Protein AF-A0A317N4I7-F1 (afdb_monomer_lite)

pLDDT: mean 89.45, std 9.7, range [55.5, 98.19]

Structure (mmCIF, N/CA/C/O backbone):
data_AF-A0A317N4I7-F1
#
_entry.id   AF-A0A317N4I7-F1
#
loop_
_atom_site.group_PDB
_atom_site.id
_atom_site.type_symbol
_atom_site.label_atom_id
_atom_site.label_alt_id
_atom_site.label_comp_id
_atom_site.label_asym_id
_atom_site.label_entity_id
_atom_site.label_seq_id
_atom_site.pdbx_PDB_ins_code
_atom_site.Cartn_x
_atom_site.Cartn_y
_atom_site.Cartn_z
_atom_site.occupancy
_atom_site.B_iso_or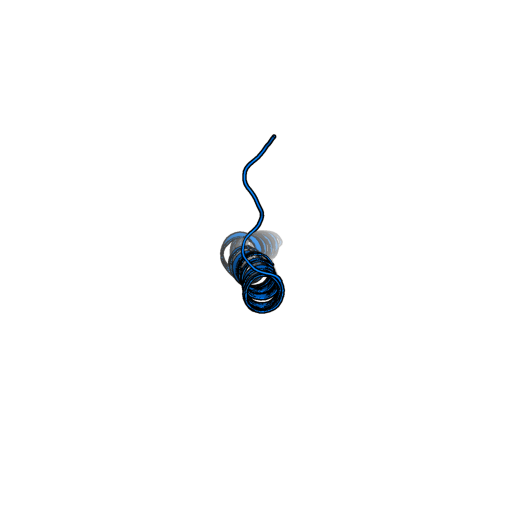_equiv
_atom_site.auth_seq_id
_atom_site.auth_comp_id
_atom_site.auth_asym_id
_atom_site.auth_atom_id
_atom_site.pdbx_PDB_model_num
ATOM 1 N N . MET A 1 1 ? -32.379 -1.080 18.623 1.00 55.50 1 MET A N 1
ATOM 2 C CA . MET A 1 1 ? -30.911 -0.920 18.733 1.00 55.50 1 MET A CA 1
ATOM 3 C C . MET A 1 1 ? -30.642 0.433 19.366 1.00 55.50 1 MET A C 1
ATOM 5 O O . MET A 1 1 ? -31.096 1.429 18.813 1.00 55.50 1 M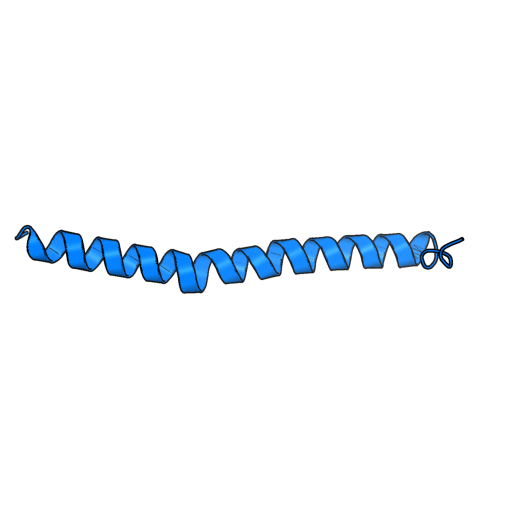ET A O 1
ATOM 9 N N . ALA A 1 2 ? -30.011 0.475 20.540 1.00 73.06 2 ALA A N 1
ATOM 10 C CA . ALA A 1 2 ? -29.702 1.737 21.209 1.00 73.06 2 ALA A CA 1
ATOM 11 C C . ALA A 1 2 ? -28.752 2.590 20.335 1.00 73.06 2 ALA A C 1
ATOM 13 O O . ALA A 1 2 ? -27.923 2.021 19.624 1.00 73.06 2 ALA A O 1
ATOM 14 N N . PRO A 1 3 ? -28.854 3.929 20.346 1.00 72.12 3 PRO A N 1
ATOM 15 C CA . PRO A 1 3 ? -28.044 4.817 19.499 1.00 72.12 3 PRO A CA 1
ATOM 16 C C . PRO A 1 3 ? -26.521 4.614 19.640 1.00 72.12 3 PRO A C 1
ATOM 18 O O . PRO A 1 3 ? -25.793 4.757 18.660 1.00 72.12 3 PRO A O 1
ATOM 21 N N . GLU A 1 4 ? -26.052 4.185 20.813 1.00 77.44 4 GLU A N 1
ATOM 22 C CA . GLU A 1 4 ? -24.652 3.827 21.094 1.00 77.44 4 GLU A CA 1
ATOM 23 C C . GLU A 1 4 ? -24.122 2.647 20.255 1.00 77.44 4 GLU A C 1
ATOM 25 O O . GLU A 1 4 ? -22.978 2.651 19.800 1.00 77.44 4 GLU A O 1
ATOM 30 N N . GLU A 1 5 ? -24.959 1.640 19.993 1.00 80.50 5 GLU A N 1
ATOM 31 C CA . GLU A 1 5 ? -24.580 0.453 19.212 1.00 80.50 5 GLU A CA 1
ATOM 32 C C . GLU A 1 5 ? -24.330 0.794 17.735 1.00 80.50 5 GLU A C 1
ATOM 34 O O . GLU A 1 5 ? -23.473 0.185 17.091 1.00 80.50 5 GLU A O 1
ATOM 39 N N . ARG A 1 6 ? -25.046 1.789 17.189 1.00 82.44 6 ARG A N 1
ATOM 40 C CA . ARG A 1 6 ? -24.867 2.236 15.797 1.00 82.44 6 ARG A CA 1
ATOM 41 C C . ARG A 1 6 ? -23.517 2.921 15.588 1.00 82.44 6 ARG A C 1
ATOM 43 O O . ARG A 1 6 ? -22.774 2.510 14.700 1.00 82.44 6 ARG A O 1
ATOM 50 N N . LYS A 1 7 ? -23.157 3.872 16.458 1.00 82.44 7 LYS A N 1
ATOM 51 C CA . LYS A 1 7 ? -21.869 4.589 16.387 1.00 82.44 7 LYS A CA 1
ATOM 52 C C . LYS A 1 7 ? -20.670 3.638 16.443 1.00 82.44 7 LYS A C 1
ATOM 54 O O . LYS A 1 7 ? -19.729 3.770 15.665 1.00 82.44 7 LYS A O 1
ATOM 59 N N . LYS A 1 8 ? -20.717 2.632 17.325 1.00 87.69 8 LYS A N 1
ATOM 60 C CA . LYS A 1 8 ? -19.651 1.620 17.445 1.00 87.69 8 LYS A CA 1
ATOM 61 C C . LYS A 1 8 ? -19.493 0.777 16.176 1.00 87.69 8 LYS A C 1
ATOM 63 O O . LYS A 1 8 ? -18.374 0.396 15.838 1.00 87.69 8 LYS A O 1
ATOM 68 N N . LYS A 1 9 ? -20.589 0.471 15.475 1.00 89.75 9 LYS A N 1
ATOM 69 C CA . LYS A 1 9 ? -20.551 -0.277 14.207 1.00 89.75 9 LYS A CA 1
ATOM 70 C C . LYS A 1 9 ? -19.992 0.561 13.064 1.00 89.75 9 LYS A C 1
ATOM 72 O O . LYS A 1 9 ? -19.140 0.067 12.333 1.00 89.75 9 LYS A O 1
ATOM 77 N N . GLU A 1 10 ? -20.418 1.814 12.947 1.00 90.69 10 GLU A N 1
ATOM 78 C CA . GLU A 1 10 ? -19.911 2.745 11.930 1.00 90.69 10 GLU A CA 1
ATOM 79 C C . GLU A 1 10 ? -18.407 2.977 12.087 1.00 90.69 10 GLU A C 1
ATOM 81 O O . GLU A 1 10 ? -17.669 2.890 11.110 1.00 90.69 10 GLU A O 1
ATOM 86 N N . PHE A 1 11 ? -17.925 3.156 13.321 1.00 92.81 11 PHE A N 1
ATOM 87 C CA . PHE A 1 11 ? -16.494 3.313 13.583 1.00 92.81 11 PHE A CA 1
ATOM 88 C C . PHE A 1 11 ? -15.678 2.059 13.226 1.00 92.81 11 PHE A C 1
ATOM 90 O O . PHE A 1 11 ? -14.615 2.163 12.618 1.00 92.81 11 PHE A O 1
ATOM 97 N N . LYS A 1 12 ? -16.184 0.858 13.540 1.00 92.69 12 LYS A N 1
ATOM 98 C CA . LYS A 1 12 ? -15.538 -0.403 13.130 1.00 92.69 12 LYS A CA 1
ATOM 99 C C . LYS A 1 12 ? -15.498 -0.559 11.612 1.00 92.69 12 LYS A C 1
ATOM 101 O O . LYS A 1 12 ? -14.484 -1.003 11.083 1.00 92.69 12 LYS A O 1
ATOM 106 N N . LEU A 1 13 ? -16.577 -0.191 10.920 1.00 94.44 13 LEU A N 1
ATOM 107 C CA . LEU A 1 13 ? -16.630 -0.224 9.460 1.00 94.44 13 LEU A CA 1
ATOM 108 C C . LEU A 1 13 ? -15.651 0.784 8.849 1.00 94.44 13 LEU A C 1
ATOM 110 O O . LEU A 1 13 ? -14.934 0.447 7.913 1.00 94.44 13 LEU A O 1
ATOM 114 N N . PHE A 1 14 ? -15.570 1.988 9.417 1.00 94.31 14 PHE A N 1
ATOM 115 C CA . PHE A 1 14 ? -14.598 2.996 9.011 1.00 94.31 14 PHE A CA 1
ATOM 116 C C . PHE A 1 14 ? -13.161 2.486 9.164 1.00 94.31 14 PHE A C 1
ATOM 118 O O . PHE A 1 14 ? -12.392 2.543 8.209 1.00 94.31 14 PHE A O 1
ATOM 125 N N . LEU A 1 15 ? -12.817 1.916 10.324 1.00 94.25 15 LEU A N 1
ATOM 126 C CA . LEU A 1 15 ? -11.500 1.317 10.556 1.00 94.25 15 LEU A CA 1
ATOM 127 C C . LEU A 1 15 ? -11.207 0.162 9.596 1.00 94.25 15 LEU A C 1
ATOM 129 O O . LEU A 1 15 ? -10.101 0.074 9.071 1.00 94.25 15 LEU A O 1
ATOM 133 N N . PHE A 1 16 ? -12.189 -0.699 9.335 1.00 95.19 16 PHE A N 1
ATOM 134 C CA . PHE A 1 16 ? -12.049 -1.790 8.375 1.00 95.19 16 PHE A CA 1
ATOM 135 C C . PHE A 1 16 ? -11.735 -1.264 6.971 1.00 95.19 16 PHE A C 1
ATOM 137 O O . PHE A 1 16 ? -10.795 -1.724 6.330 1.00 95.19 16 PHE A O 1
ATOM 144 N N . ILE A 1 17 ? -12.477 -0.262 6.503 1.00 95.38 17 ILE A N 1
ATOM 145 C CA . ILE A 1 17 ? -12.237 0.351 5.195 1.00 95.38 17 ILE A CA 1
ATOM 146 C C . ILE A 1 17 ? -10.854 1.020 5.166 1.00 95.38 17 ILE A C 1
ATOM 148 O O . ILE A 1 17 ? -10.070 0.774 4.252 1.00 95.38 17 ILE A O 1
ATOM 152 N N . ALA A 1 18 ? -10.525 1.823 6.177 1.00 94.19 18 ALA A N 1
ATOM 153 C CA . ALA A 1 18 ? -9.272 2.571 6.245 1.00 94.19 18 ALA A CA 1
ATOM 154 C C . ALA A 1 18 ? -8.027 1.670 6.310 1.00 94.19 18 ALA A C 1
ATOM 156 O O . ALA A 1 18 ? -7.028 1.972 5.665 1.00 94.19 18 ALA A O 1
ATOM 157 N N . ILE A 1 19 ? -8.080 0.573 7.071 1.00 93.62 19 ILE A N 1
ATOM 158 C CA . ILE A 1 19 ? -6.915 -0.288 7.340 1.00 93.62 19 ILE A CA 1
ATOM 159 C C . ILE A 1 19 ? -6.846 -1.485 6.385 1.00 93.62 19 ILE A C 1
ATOM 161 O O . ILE A 1 19 ? -5.761 -2.003 6.143 1.00 93.62 19 ILE A O 1
ATOM 165 N N . LEU A 1 20 ? -7.970 -1.938 5.825 1.00 94.88 20 LEU A N 1
ATOM 166 C CA . LEU A 1 20 ? -7.982 -3.095 4.928 1.00 94.88 20 LEU A CA 1
ATOM 167 C C . LEU A 1 20 ? -8.262 -2.703 3.478 1.00 94.88 20 LEU A C 1
ATOM 169 O O . LEU A 1 20 ? -7.463 -3.010 2.596 1.00 94.88 20 LEU A O 1
ATOM 173 N N . LEU A 1 21 ? -9.376 -2.013 3.225 1.00 96.31 21 LEU A N 1
ATOM 174 C CA . LEU A 1 21 ? -9.819 -1.725 1.859 1.00 96.31 21 LEU A CA 1
ATOM 175 C C . LEU A 1 21 ? -8.830 -0.806 1.131 1.00 96.31 21 LEU A C 1
ATOM 177 O O . LEU A 1 21 ? -8.382 -1.132 0.033 1.00 96.31 21 LEU A O 1
ATOM 181 N N . PHE A 1 22 ? -8.464 0.318 1.751 1.00 96.44 22 PHE A N 1
ATOM 182 C CA . PHE A 1 22 ? -7.545 1.279 1.142 1.00 96.44 22 PHE A CA 1
ATOM 183 C C . PHE A 1 22 ? -6.141 0.701 0.905 1.00 96.44 22 PHE A C 1
ATOM 185 O O . PHE A 1 22 ? -5.621 0.897 -0.193 1.00 96.44 22 PHE A O 1
ATOM 192 N N . PRO A 1 23 ? -5.525 -0.051 1.839 1.00 95.69 23 PRO A N 1
ATOM 193 C CA . PRO A 1 23 ? -4.217 -0.654 1.587 1.00 95.69 23 PRO A CA 1
ATOM 194 C C . PRO A 1 23 ? -4.229 -1.711 0.485 1.00 95.69 23 PRO A C 1
ATOM 196 O O . PRO A 1 23 ? -3.338 -1.706 -0.363 1.00 95.69 23 PRO A O 1
ATOM 199 N N . ILE A 1 24 ? -5.252 -2.571 0.430 1.00 97.88 24 ILE A N 1
ATOM 200 C CA . ILE A 1 24 ? -5.393 -3.539 -0.670 1.00 97.88 24 ILE A CA 1
ATOM 201 C C . ILE A 1 24 ? -5.534 -2.803 -2.006 1.00 97.88 24 ILE A C 1
ATOM 203 O O . ILE A 1 24 ? -4.869 -3.157 -2.981 1.00 97.88 24 ILE A O 1
ATOM 207 N N . LEU A 1 25 ? -6.354 -1.751 -2.045 1.00 97.50 25 LEU A N 1
ATOM 208 C CA . LEU A 1 25 ? -6.531 -0.932 -3.240 1.00 97.50 25 LEU A CA 1
ATOM 209 C C . LEU A 1 25 ? -5.221 -0.251 -3.661 1.00 97.50 25 LEU A C 1
ATOM 211 O O . LEU A 1 25 ? -4.891 -0.248 -4.845 1.00 97.50 25 LEU A O 1
ATOM 215 N N . ALA A 1 26 ? -4.448 0.274 -2.708 1.00 97.12 26 ALA A N 1
ATOM 216 C CA . ALA A 1 26 ? -3.148 0.881 -2.976 1.00 97.12 26 ALA A CA 1
ATOM 217 C C . ALA A 1 26 ? -2.170 -0.130 -3.592 1.00 97.12 26 ALA A C 1
ATOM 219 O O . ALA A 1 26 ? -1.527 0.185 -4.590 1.00 97.12 26 ALA A O 1
ATOM 220 N N . ILE A 1 27 ? -2.103 -1.355 -3.060 1.00 98.00 27 ILE A N 1
ATOM 221 C CA . ILE A 1 27 ? -1.261 -2.424 -3.619 1.00 98.00 27 ILE A CA 1
ATOM 222 C C . ILE A 1 27 ? -1.704 -2.773 -5.042 1.00 98.00 27 ILE A C 1
ATOM 224 O O . ILE A 1 27 ? -0.861 -2.878 -5.930 1.00 98.00 27 ILE A O 1
ATOM 228 N N . ALA A 1 28 ? -3.009 -2.918 -5.281 1.00 98.12 28 ALA A N 1
ATOM 229 C CA . ALA A 1 28 ? -3.532 -3.237 -6.606 1.00 98.12 28 ALA A CA 1
ATOM 230 C C . ALA A 1 28 ? -3.202 -2.142 -7.634 1.00 98.12 28 ALA A C 1
ATOM 232 O O . ALA A 1 28 ? -2.739 -2.448 -8.732 1.00 98.12 28 ALA A O 1
ATOM 233 N N . VAL A 1 29 ? -3.392 -0.870 -7.272 1.00 98.19 29 VAL A N 1
ATOM 234 C CA . VAL A 1 29 ? -3.142 0.269 -8.168 1.00 98.19 29 VAL A CA 1
ATOM 235 C C . VAL A 1 29 ? -1.649 0.482 -8.392 1.00 98.19 29 VAL A C 1
ATOM 237 O O . VAL A 1 29 ? -1.211 0.515 -9.537 1.00 98.19 29 VAL A O 1
ATOM 240 N N . VAL A 1 30 ? -0.852 0.604 -7.328 1.00 98.06 30 VAL A N 1
ATOM 241 C CA . VAL A 1 30 ? 0.592 0.873 -7.436 1.00 98.06 30 VAL A CA 1
ATOM 242 C C . VAL A 1 30 ? 1.321 -0.327 -8.033 1.00 98.06 30 VAL A C 1
ATOM 244 O O . VAL A 1 30 ? 2.151 -0.156 -8.924 1.00 98.06 30 VAL A O 1
ATOM 247 N N . GLY A 1 31 ? 0.986 -1.541 -7.591 1.00 98.12 31 GLY A N 1
ATOM 248 C CA . GLY A 1 31 ? 1.549 -2.777 -8.127 1.00 98.12 31 GLY A CA 1
ATOM 249 C C . GLY A 1 31 ? 1.151 -3.003 -9.582 1.00 98.12 31 GLY A C 1
ATOM 250 O O . GLY A 1 31 ? 2.016 -3.260 -10.413 1.00 98.12 31 GLY A O 1
ATOM 251 N N . GLY A 1 32 ? -0.131 -2.835 -9.921 1.00 97.94 32 GLY A N 1
ATOM 252 C CA . GLY A 1 32 ? -0.618 -2.957 -11.297 1.00 97.94 32 GLY A CA 1
ATOM 253 C C . GLY A 1 32 ? -0.016 -1.907 -12.232 1.00 97.94 32 GLY A C 1
ATOM 254 O O . GLY A 1 32 ? 0.402 -2.234 -13.344 1.00 97.94 32 GLY A O 1
ATOM 255 N N . PHE A 1 33 ? 0.097 -0.659 -11.775 1.00 97.06 33 PHE A N 1
ATOM 256 C CA . PHE A 1 33 ? 0.739 0.408 -12.538 1.00 97.06 33 PHE A CA 1
ATOM 257 C C . PHE A 1 33 ? 2.237 0.150 -12.729 1.00 97.06 33 PHE A C 1
ATOM 259 O O . PHE A 1 33 ? 2.713 0.161 -13.862 1.00 97.06 33 PHE A O 1
ATOM 266 N N . GLY A 1 34 ? 2.974 -0.157 -11.658 1.00 96.19 34 GLY A N 1
ATOM 267 C CA . GLY A 1 34 ? 4.401 -0.479 -11.737 1.00 96.19 34 GLY A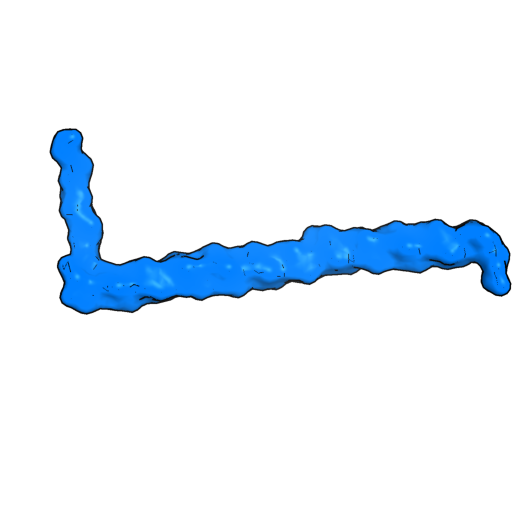 CA 1
ATOM 268 C C . GLY A 1 34 ? 4.678 -1.695 -12.623 1.00 96.19 34 GLY A C 1
ATOM 269 O O . GLY A 1 34 ? 5.600 -1.668 -13.434 1.00 96.19 34 GLY A O 1
ATOM 270 N N . PHE A 1 35 ? 3.834 -2.725 -12.545 1.00 96.50 35 PHE A N 1
ATOM 271 C CA . PHE A 1 35 ? 3.910 -3.891 -13.421 1.00 96.50 35 PHE A CA 1
ATOM 272 C C . PHE A 1 35 ? 3.630 -3.537 -14.887 1.00 96.50 35 PHE A C 1
ATOM 274 O O . PHE A 1 3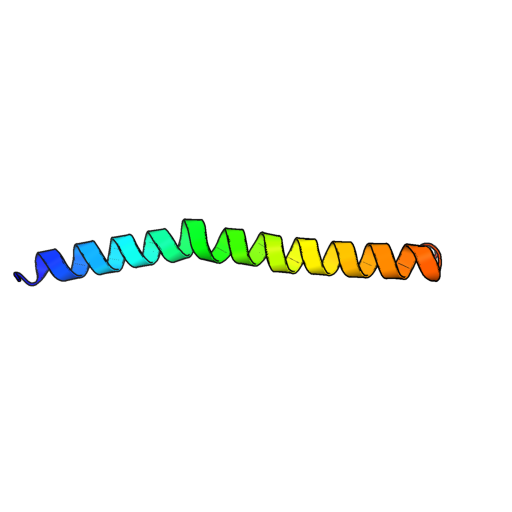5 ? 4.352 -3.985 -15.774 1.00 96.50 35 PHE A O 1
ATOM 281 N N . SER A 1 36 ? 2.640 -2.680 -15.153 1.00 96.25 36 SER A N 1
ATOM 282 C CA . SER A 1 36 ? 2.348 -2.193 -16.510 1.00 96.25 36 SER A CA 1
ATOM 283 C C . SER A 1 36 ? 3.523 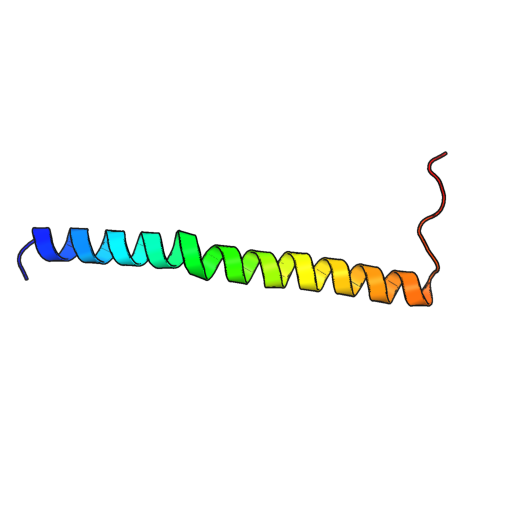-1.406 -17.091 1.00 96.25 36 SER A C 1
ATOM 285 O O . SER A 1 36 ? 3.909 -1.622 -18.239 1.00 96.25 36 SER A O 1
ATOM 287 N N . VAL A 1 37 ? 4.133 -0.532 -16.285 1.00 94.69 37 VAL A N 1
ATOM 288 C CA . VAL A 1 37 ? 5.346 0.208 -16.657 1.00 94.69 37 VAL A CA 1
ATOM 289 C C . VAL A 1 37 ? 6.509 -0.747 -16.922 1.00 94.69 37 VAL A C 1
ATOM 291 O O . VAL A 1 37 ? 7.208 -0.585 -17.918 1.00 94.69 37 VAL A O 1
ATOM 294 N N . TRP A 1 38 ? 6.703 -1.761 -16.079 1.00 93.25 38 TRP A N 1
ATOM 295 C CA . TRP A 1 38 ? 7.746 -2.769 -16.268 1.00 93.25 38 TRP A CA 1
ATOM 296 C C . TRP A 1 38 ? 7.562 -3.563 -17.571 1.00 93.25 38 TRP A C 1
ATOM 298 O O . TRP A 1 38 ? 8.521 -3.734 -18.327 1.00 93.25 38 TRP A O 1
ATOM 308 N N . ILE A 1 39 ? 6.332 -3.991 -17.884 1.00 95.31 39 ILE A N 1
ATOM 309 C CA . ILE A 1 39 ? 6.015 -4.634 -19.168 1.00 95.31 39 ILE A CA 1
ATOM 310 C C . ILE A 1 39 ? 6.364 -3.694 -20.319 1.00 95.31 39 ILE A C 1
ATOM 312 O O . ILE A 1 39 ? 7.067 -4.092 -21.244 1.00 95.31 39 ILE A O 1
ATOM 316 N N . TYR A 1 40 ? 5.905 -2.444 -20.251 1.00 93.00 40 TYR A N 1
ATOM 317 C CA . TYR A 1 40 ? 6.190 -1.444 -21.275 1.00 93.00 40 TYR A CA 1
ATOM 318 C C . TYR A 1 40 ? 7.702 -1.288 -21.504 1.00 93.00 40 TYR A C 1
ATOM 320 O O . TYR A 1 40 ? 8.166 -1.430 -22.634 1.00 93.00 40 TYR A O 1
ATOM 328 N N . GLN A 1 41 ? 8.482 -1.128 -20.432 1.00 90.81 41 GLN A N 1
ATOM 329 C CA . GLN A 1 41 ? 9.946 -1.039 -20.486 1.00 90.81 41 GLN A CA 1
ATOM 330 C C . GLN A 1 41 ? 10.612 -2.303 -21.048 1.00 90.81 41 GLN A C 1
ATOM 332 O O . GLN A 1 41 ? 11.642 -2.202 -21.709 1.00 90.81 41 GLN A O 1
ATOM 337 N N . THR A 1 42 ? 10.036 -3.488 -20.827 1.00 92.25 42 THR A N 1
ATOM 338 C CA . THR A 1 42 ? 10.554 -4.745 -21.397 1.00 92.25 42 THR A CA 1
ATOM 339 C C . THR A 1 42 ? 10.486 -4.736 -22.928 1.00 92.25 42 THR A C 1
ATOM 341 O O . THR A 1 42 ? 11.354 -5.309 -23.583 1.00 92.25 42 THR A O 1
ATOM 344 N N . PHE A 1 43 ? 9.498 -4.047 -23.509 1.00 93.00 43 PHE A N 1
ATOM 345 C CA . PHE A 1 43 ? 9.366 -3.897 -24.960 1.00 93.00 43 PHE A CA 1
ATOM 346 C C . PHE A 1 43 ? 10.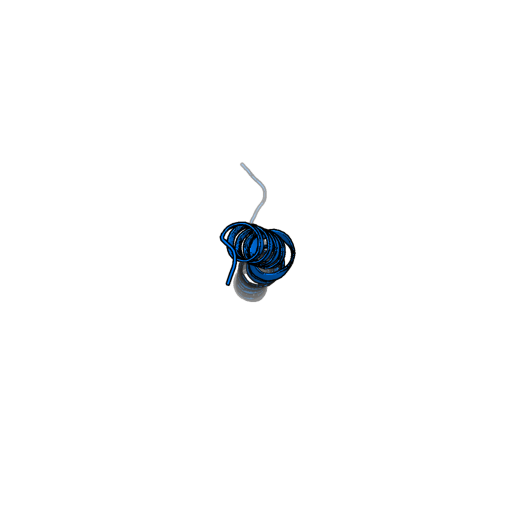095 -2.671 -25.523 1.00 93.00 43 PHE A C 1
ATOM 348 O O . PHE A 1 43 ? 10.627 -2.744 -26.629 1.00 93.00 43 PHE A O 1
ATOM 355 N N . THR A 1 44 ? 10.123 -1.545 -24.802 1.00 90.00 44 THR A N 1
ATOM 356 C CA . THR A 1 44 ? 10.676 -0.271 -25.308 1.00 90.00 44 THR A CA 1
ATOM 357 C C . THR A 1 44 ? 12.095 0.036 -24.832 1.00 90.00 44 THR A C 1
ATOM 359 O O . THR A 1 44 ? 12.664 1.051 -25.228 1.00 90.00 44 THR A O 1
ATOM 362 N N . GLY A 1 45 ? 12.668 -0.816 -23.983 1.00 81.19 45 GLY A N 1
ATOM 363 C CA . GLY A 1 45 ? 13.910 -0.535 -23.271 1.00 81.19 45 GLY A CA 1
ATOM 364 C C . GLY A 1 45 ? 13.707 0.412 -22.074 1.00 81.19 45 GLY A C 1
ATOM 365 O O . GLY A 1 45 ? 12.647 1.034 -21.929 1.00 81.19 45 GLY A O 1
ATOM 366 N N . PRO A 1 46 ? 14.703 0.504 -21.173 1.00 80.19 46 PRO A N 1
ATOM 367 C CA . PRO A 1 46 ? 14.631 1.351 -19.986 1.00 80.19 46 PRO A CA 1
ATOM 368 C C . PRO A 1 46 ? 14.590 2.848 -20.348 1.00 80.19 46 PRO A C 1
ATOM 370 O O . PRO A 1 46 ? 15.169 3.251 -21.360 1.00 80.19 46 PRO A O 1
ATOM 373 N N . PRO A 1 47 ? 13.935 3.693 -19.527 1.00 77.56 47 PRO A N 1
ATOM 374 C CA . PRO A 1 47 ? 13.933 5.140 -19.727 1.00 77.56 47 PRO A CA 1
ATOM 375 C C . PRO A 1 47 ? 15.371 5.680 -19.706 1.00 77.56 47 PRO A C 1
ATOM 377 O O . PRO A 1 47 ? 16.157 5.334 -18.824 1.00 77.56 47 PRO A O 1
ATOM 380 N N . GLY A 1 48 ? 15.720 6.491 -20.710 1.00 72.88 48 GLY A N 1
ATOM 381 C CA . GLY A 1 48 ? 17.068 7.038 -20.871 1.00 72.88 48 GLY A CA 1
ATOM 382 C C . GLY A 1 48 ? 17.464 8.021 -19.755 1.00 72.88 48 GLY A C 1
ATOM 383 O O . GLY A 1 48 ? 16.585 8.535 -19.057 1.00 72.88 48 GLY A O 1
ATOM 384 N N . PRO A 1 49 ? 18.772 8.295 -19.569 1.00 76.00 49 PRO A N 1
ATOM 385 C CA . PRO A 1 49 ? 19.255 9.227 -18.549 1.00 76.00 49 PRO A CA 1
ATOM 386 C C . PRO A 1 49 ? 18.657 10.635 -18.718 1.00 76.00 49 PRO A C 1
ATOM 388 O O . PRO A 1 49 ? 18.461 11.066 -19.857 1.00 76.00 49 PRO A O 1
ATOM 391 N N . PRO A 1 50 ? 18.393 11.366 -17.617 1.00 76.06 50 PRO A N 1
ATOM 392 C CA . PRO A 1 50 ? 17.941 12.751 -17.692 1.00 76.06 50 PRO A CA 1
ATOM 393 C C . PRO A 1 50 ? 19.024 13.637 -18.330 1.00 76.06 50 PRO A C 1
ATOM 395 O O . PRO A 1 50 ? 20.199 13.522 -17.978 1.00 76.06 50 PRO A O 1
ATOM 398 N N . SER A 1 51 ? 18.610 14.482 -19.279 1.00 67.00 51 SER A N 1
ATOM 399 C CA . SER A 1 51 ? 19.427 15.498 -19.965 1.00 67.00 51 SER A CA 1
ATOM 400 C C . SER A 1 51 ? 19.663 16.737 -19.115 1.00 67.00 51 SER A C 1
ATOM 402 O O . SER A 1 51 ? 18.668 17.176 -18.491 1.00 67.00 51 SER A O 1
#

Sequence (51 aa):
MAPEERKKKEFKLFLFIAILLFPILAIAVVGGFGFSVWIYQTFTGPPGPPS

Radius of gyration: 20.57 Å; chains: 1; bounding box: 50×20×46 Å

Secondary structure (DSSP, 8-state):
--HHHHHHHHHHHHHHIIIIIHHHHHHHHHHHHHHHHHHHHHHH-SPPPP-

Foldseek 3Di:
DPPVVVVVVVVVVVCCCVVPVVVVVCCCVVVVVVVVVVVVCVVVPDDDDDD